Protein AF-A0A4W5JQX5-F1 (afdb_monomer_lite)

Foldseek 3Di:
DDDDDDDDDDDDPDDPPPPDPPDPDDDDDDDDDDDDDDDDDDDDDDDDDPPDDDDDPPDDPVNVVVVVVVVVVVVVVVVVVVVVVVVVVVVVQVVCVVVLVHPVSVVVVVVVVVVVCCCPPPVNVVVVVVVVVVVVVVD

Organism: NCBI:txid62062

InterPro domains:
  IPR007327 Tumour protein D52 [PF04201] (59-133)
  IPR007327 Tumour protein D52 [PTHR19307] (18-132)

Radius of gyration: 36.67 Å; chains: 1; bounding box: 83×52×98 Å

pLDDT: mean 76.79, std 20.55, range [36.47, 98.88]

Secondary structure (DSSP, 8-state):
-----PPPPP-----------------------------------------SS-PPTT--HHHHHHHHHHHHHHHHHHHHHHHHHHHHHHHHHHHHHHTT--HHHHHHHHHHHHHHHHHHSHHHHHHHHHHHHHHHHT-

Structure (mmCIF, N/CA/C/O backbone):
data_AF-A0A4W5JQX5-F1
#
_entry.id   AF-A0A4W5JQX5-F1
#
loop_
_atom_site.group_PDB
_atom_site.id
_atom_site.type_symbol
_atom_site.label_atom_id
_atom_site.label_alt_id
_atom_site.label_comp_id
_atom_site.label_asym_id
_atom_site.label_entity_id
_atom_site.label_seq_id
_atom_site.pdbx_PDB_ins_code
_atom_site.Cartn_x
_atom_site.Cartn_y
_atom_site.Cartn_z
_atom_site.occupancy
_atom_site.B_iso_or_equiv
_atom_site.auth_seq_id
_atom_site.auth_comp_id
_atom_site.auth_asym_id
_atom_site.auth_atom_id
_atom_site.pdbx_PDB_model_num
ATOM 1 N N . MET A 1 1 ? 53.395 9.095 -1.188 1.00 54.06 1 MET A N 1
ATOM 2 C CA . MET A 1 1 ? 52.915 8.364 -0.000 1.00 54.06 1 MET A CA 1
ATOM 3 C C . MET A 1 1 ? 51.616 9.034 0.375 1.00 54.06 1 MET A C 1
ATOM 5 O O . MET A 1 1 ? 51.667 10.135 0.898 1.00 54.06 1 MET A O 1
ATOM 9 N N . ASP A 1 2 ? 50.492 8.457 -0.035 1.00 52.00 2 ASP A N 1
ATOM 10 C CA . ASP A 1 2 ? 49.165 8.970 0.299 1.00 52.00 2 ASP A CA 1
ATOM 11 C C . ASP A 1 2 ? 48.175 7.800 0.382 1.00 52.00 2 ASP A C 1
ATOM 13 O O . ASP A 1 2 ? 48.414 6.730 -0.179 1.00 52.00 2 ASP A O 1
ATOM 17 N N . VAL A 1 3 ? 47.169 7.998 1.219 1.00 54.94 3 VAL A N 1
ATOM 18 C CA . VAL A 1 3 ? 46.623 7.060 2.202 1.00 54.94 3 VAL A CA 1
ATOM 19 C C . VAL A 1 3 ? 45.631 6.059 1.595 1.00 54.94 3 VAL A C 1
ATOM 21 O O . VAL A 1 3 ? 44.787 6.407 0.777 1.00 54.94 3 VAL A O 1
ATOM 24 N N . GLY A 1 4 ? 45.712 4.794 2.025 1.00 57.06 4 GLY A N 1
ATOM 25 C CA . GLY A 1 4 ? 44.760 3.746 1.656 1.00 57.06 4 GLY A CA 1
ATOM 26 C C . GLY A 1 4 ? 43.334 4.086 2.094 1.00 57.06 4 GLY A C 1
ATOM 27 O O . GLY A 1 4 ? 43.045 4.178 3.286 1.00 57.06 4 GLY A O 1
ATOM 28 N N . GLN A 1 5 ? 42.439 4.240 1.120 1.00 55.97 5 GLN A N 1
ATOM 29 C CA . GLN A 1 5 ? 41.012 4.446 1.339 1.00 55.97 5 GLN A CA 1
ATOM 30 C C . GLN A 1 5 ? 40.360 3.110 1.738 1.00 55.97 5 GLN A C 1
ATOM 32 O O . GLN A 1 5 ? 40.082 2.259 0.894 1.00 55.97 5 GLN A O 1
ATOM 37 N N . ALA A 1 6 ? 40.142 2.906 3.036 1.00 56.97 6 ALA A N 1
ATOM 38 C CA . ALA A 1 6 ? 39.361 1.784 3.548 1.00 56.97 6 ALA A CA 1
ATOM 39 C C . ALA A 1 6 ? 37.859 2.002 3.278 1.00 56.97 6 ALA A C 1
ATOM 41 O O . ALA A 1 6 ? 37.340 3.105 3.463 1.00 56.97 6 ALA A O 1
ATOM 42 N N . CYS A 1 7 ? 37.152 0.948 2.856 1.00 64.00 7 CYS A N 1
ATOM 43 C CA . CYS A 1 7 ? 35.689 0.943 2.788 1.00 64.00 7 CYS A CA 1
ATOM 44 C C . CYS A 1 7 ? 35.076 1.184 4.182 1.00 64.00 7 CYS A C 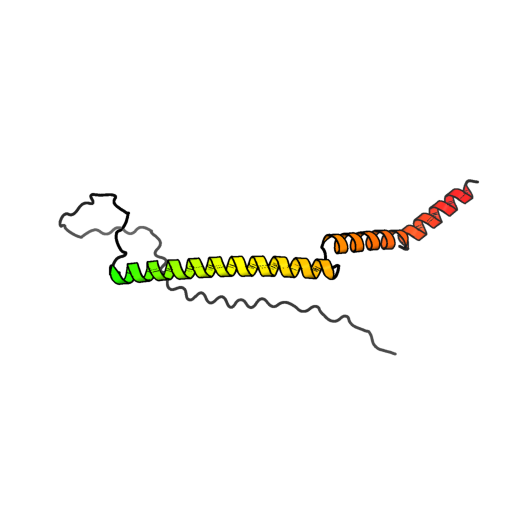1
ATOM 46 O O . CYS A 1 7 ? 35.553 0.590 5.153 1.00 64.00 7 CYS A O 1
ATOM 48 N N . PRO A 1 8 ? 34.000 1.983 4.307 1.00 68.12 8 PRO A N 1
ATOM 49 C CA . PRO A 1 8 ? 33.255 2.067 5.557 1.00 68.12 8 PRO A CA 1
ATOM 50 C C . PRO A 1 8 ? 32.471 0.761 5.805 1.00 68.12 8 PRO A C 1
ATOM 52 O O . PRO A 1 8 ? 31.916 0.199 4.855 1.00 68.12 8 PRO A O 1
ATOM 55 N N . PRO A 1 9 ? 32.400 0.263 7.054 1.00 66.31 9 PRO A N 1
ATOM 56 C CA . PRO A 1 9 ? 31.590 -0.905 7.382 1.00 66.31 9 PRO A CA 1
ATOM 57 C C . PRO A 1 9 ? 30.092 -0.575 7.300 1.00 66.31 9 PRO A C 1
ATOM 59 O O . PRO A 1 9 ? 29.663 0.533 7.627 1.00 66.31 9 PRO A O 1
ATOM 62 N N . ALA A 1 10 ? 29.296 -1.552 6.860 1.00 65.94 10 ALA A N 1
ATOM 63 C CA . ALA A 1 10 ? 27.841 -1.447 6.798 1.00 65.94 10 ALA A CA 1
ATOM 64 C C . ALA A 1 10 ? 27.229 -1.275 8.206 1.00 65.94 10 ALA A C 1
ATOM 66 O O . ALA A 1 10 ? 27.753 -1.845 9.166 1.00 65.94 10 ALA A O 1
ATOM 67 N N . PRO A 1 11 ? 26.117 -0.532 8.353 1.00 58.12 11 PRO A N 1
ATOM 68 C CA . PRO A 1 11 ? 25.432 -0.419 9.632 1.00 58.12 11 PRO A CA 1
ATOM 69 C C . PRO A 1 11 ? 24.790 -1.762 10.002 1.00 58.12 11 PRO A C 1
ATOM 71 O O . PRO A 1 11 ? 23.877 -2.242 9.331 1.00 58.12 11 PRO A O 1
ATOM 74 N N . THR A 1 12 ? 25.268 -2.365 11.088 1.00 62.03 12 THR A N 1
ATOM 75 C CA . THR A 1 12 ? 24.609 -3.499 11.739 1.00 62.03 12 THR A CA 1
ATOM 76 C C . THR A 1 12 ? 23.298 -3.007 12.349 1.00 62.03 12 THR A C 1
ATOM 78 O O . THR A 1 12 ? 23.314 -2.222 13.296 1.00 62.03 12 THR A O 1
ATOM 81 N N . LEU A 1 13 ? 22.159 -3.458 11.820 1.00 50.75 13 LEU A N 1
ATOM 82 C CA . LEU A 1 13 ? 20.869 -3.311 12.493 1.00 50.75 13 LEU A CA 1
ATOM 83 C C . LEU A 1 13 ? 20.865 -4.249 13.704 1.00 50.75 13 LEU A C 1
ATOM 85 O O . LEU A 1 13 ? 20.580 -5.439 13.581 1.00 50.75 13 LEU A O 1
ATOM 89 N N . SER A 1 14 ? 21.254 -3.715 14.860 1.00 53.78 14 SER A N 1
ATOM 90 C CA . SER A 1 14 ? 21.086 -4.386 16.146 1.00 53.78 14 SER A CA 1
ATOM 91 C C . SER A 1 14 ? 19.588 -4.498 16.416 1.00 53.78 14 SER A C 1
ATOM 93 O O . SER A 1 14 ? 18.916 -3.491 16.612 1.00 53.78 14 SER A O 1
ATOM 95 N N . LEU A 1 15 ? 19.046 -5.712 16.347 1.00 57.88 15 LEU A N 1
ATOM 96 C CA . LEU A 1 15 ? 17.709 -5.999 16.853 1.00 57.88 15 LEU A CA 1
ATOM 97 C C . LEU A 1 15 ? 17.827 -6.087 18.375 1.00 57.88 15 LEU A C 1
ATOM 99 O O . LEU A 1 15 ? 18.372 -7.066 18.882 1.00 57.88 15 LEU A O 1
ATOM 103 N N . ASP A 1 16 ? 17.361 -5.066 19.090 1.00 60.19 16 ASP A N 1
ATOM 104 C CA . ASP A 1 16 ? 17.246 -5.106 20.549 1.00 60.19 16 ASP A CA 1
ATOM 105 C C . ASP A 1 16 ? 16.245 -6.206 20.955 1.00 60.19 16 ASP A C 1
ATOM 107 O O . ASP A 1 16 ? 15.078 -6.149 20.552 1.00 60.19 16 ASP A O 1
ATOM 111 N N . PRO A 1 17 ? 16.644 -7.228 21.737 1.00 64.50 17 PRO A N 1
ATOM 112 C CA . PRO A 1 17 ? 15.741 -8.274 22.186 1.00 64.50 17 PRO A CA 1
ATOM 113 C C . PRO A 1 17 ? 15.143 -7.907 23.551 1.00 64.50 17 PRO A C 1
ATOM 115 O O . PRO A 1 17 ? 15.302 -8.649 24.512 1.00 64.50 17 PRO A O 1
ATOM 118 N N . ASP A 1 18 ? 14.431 -6.783 23.642 1.00 51.62 18 ASP A N 1
ATOM 119 C CA . ASP A 1 18 ? 13.705 -6.388 24.861 1.00 51.62 18 ASP A CA 1
ATOM 120 C C . ASP A 1 18 ? 12.193 -6.645 24.737 1.00 51.62 18 ASP A C 1
ATOM 122 O O . ASP A 1 18 ? 11.343 -5.792 24.991 1.00 51.62 18 ASP A O 1
ATOM 126 N N . ILE A 1 19 ? 11.834 -7.879 24.372 1.00 62.03 19 ILE A N 1
ATOM 127 C CA . ILE A 1 19 ? 10.489 -8.417 24.619 1.00 62.03 19 ILE A CA 1
ATOM 128 C C . ILE A 1 19 ? 10.412 -8.905 26.069 1.00 62.03 19 ILE A C 1
ATOM 130 O O . ILE A 1 19 ? 10.765 -10.034 26.402 1.00 62.03 19 ILE A O 1
ATOM 134 N N . ASN A 1 20 ? 9.953 -8.020 26.950 1.00 55.88 20 ASN A N 1
ATOM 135 C CA . ASN A 1 20 ? 9.693 -8.325 28.351 1.00 55.88 20 ASN A CA 1
ATOM 136 C C . ASN A 1 20 ? 8.474 -9.262 28.484 1.00 55.88 20 ASN A C 1
ATOM 138 O O . ASN A 1 20 ? 7.341 -8.880 28.195 1.00 55.88 20 ASN A O 1
ATOM 142 N N . LEU A 1 21 ? 8.714 -10.493 28.942 1.00 60.88 21 LEU A N 1
ATOM 143 C CA . LEU A 1 21 ? 7.709 -11.537 29.170 1.00 60.88 21 LEU A CA 1
ATOM 144 C C . LEU A 1 21 ? 7.051 -11.446 30.556 1.00 60.88 21 LEU A C 1
ATOM 146 O O . LEU A 1 21 ? 6.805 -12.478 31.184 1.00 60.88 21 LEU A O 1
ATOM 150 N N . ASN A 1 22 ? 6.744 -10.252 31.067 1.00 56.28 22 ASN A N 1
ATOM 151 C CA . ASN A 1 22 ? 5.888 -10.150 32.249 1.00 56.28 22 ASN A CA 1
ATOM 152 C C . ASN A 1 22 ? 4.433 -10.490 31.876 1.00 56.28 22 ASN A C 1
ATOM 154 O O . ASN A 1 22 ? 3.569 -9.626 31.751 1.00 56.28 22 ASN A O 1
ATOM 158 N N . SER A 1 23 ? 4.192 -11.781 31.660 1.00 53.22 23 SER A N 1
ATOM 159 C CA . SER A 1 23 ? 2.892 -12.395 31.439 1.00 53.22 23 SER A CA 1
ATOM 160 C C . SER A 1 23 ? 2.534 -13.182 32.703 1.00 53.22 23 SER A C 1
ATOM 162 O O . SER A 1 23 ? 3.153 -14.215 32.968 1.00 53.22 23 SER A O 1
ATOM 164 N N . PRO A 1 24 ? 1.568 -12.738 33.526 1.00 56.22 24 PRO A N 1
ATOM 165 C CA . PRO A 1 24 ? 1.130 -13.512 34.672 1.00 56.22 24 PRO A CA 1
ATOM 166 C C . PRO A 1 24 ? 0.025 -14.462 34.215 1.00 56.22 24 PRO A C 1
ATOM 168 O O . PRO A 1 24 ? -1.151 -14.191 34.428 1.00 56.22 24 PRO A O 1
ATOM 171 N N . ASN A 1 25 ? 0.380 -15.581 33.579 1.00 44.34 25 ASN A N 1
ATOM 172 C CA . ASN A 1 25 ? -0.572 -16.678 33.418 1.00 44.34 25 ASN A CA 1
ATOM 173 C C . ASN A 1 25 ? 0.061 -18.045 33.703 1.00 44.34 25 ASN A C 1
ATOM 175 O O . ASN A 1 25 ? 0.996 -18.498 33.047 1.00 44.34 25 ASN A O 1
ATOM 179 N N . LYS A 1 26 ? -0.489 -18.661 34.757 1.00 55.75 26 LYS A N 1
ATOM 180 C CA . LYS A 1 26 ? -0.172 -19.957 35.362 1.00 55.75 26 LYS A CA 1
ATOM 181 C C . LYS A 1 26 ? -0.099 -21.091 34.335 1.00 55.75 26 LYS A C 1
ATOM 183 O O . LYS A 1 26 ? -1.112 -21.454 33.746 1.00 55.75 26 LYS A O 1
ATOM 188 N N . GLY A 1 27 ? 1.048 -21.759 34.260 1.00 41.56 27 GLY A N 1
ATOM 189 C CA . GLY A 1 27 ? 1.138 -23.121 33.739 1.00 41.56 27 GLY A CA 1
ATOM 190 C C . GLY A 1 27 ? 0.958 -24.138 34.868 1.00 41.56 27 GLY A C 1
ATOM 191 O O . GLY A 1 27 ? 1.914 -24.427 35.581 1.00 41.56 27 GLY A O 1
ATOM 192 N N . LEU A 1 28 ? -0.249 -24.687 35.040 1.00 46.22 28 LEU A N 1
ATOM 193 C CA . LEU A 1 28 ? -0.439 -25.964 35.739 1.00 46.22 28 LEU A CA 1
ATOM 194 C C . LEU A 1 28 ? -0.597 -27.056 34.676 1.00 46.22 28 LEU A C 1
ATOM 196 O O . LEU A 1 28 ? -1.626 -27.137 34.011 1.00 46.22 28 LEU A O 1
ATOM 200 N N . GLY A 1 29 ? 0.442 -27.871 34.501 1.00 40.09 29 GLY A N 1
ATOM 201 C CA . GLY A 1 29 ? 0.365 -29.101 33.713 1.00 40.09 29 GLY A CA 1
ATOM 202 C C . GLY A 1 29 ? -0.364 -30.216 34.482 1.00 40.09 29 GLY A C 1
ATOM 203 O O . GLY A 1 29 ? -0.294 -30.243 35.714 1.00 40.09 29 GLY A O 1
ATOM 204 N N . PRO A 1 30 ? -1.047 -31.151 33.795 1.00 51.91 30 PRO A N 1
ATOM 205 C CA . PRO A 1 30 ? -1.741 -32.261 34.429 1.00 51.91 30 PRO A CA 1
ATOM 206 C C . PRO A 1 30 ? -0.822 -33.488 34.500 1.00 51.91 30 PRO A C 1
ATOM 208 O O . PRO A 1 30 ? -0.527 -34.105 33.479 1.00 51.91 30 PRO A O 1
ATOM 211 N N . ALA A 1 31 ? -0.385 -33.878 35.697 1.00 41.38 31 ALA A N 1
ATOM 212 C CA . ALA A 1 31 ? 0.188 -35.206 35.915 1.00 41.38 31 ALA A CA 1
ATOM 213 C C . ALA A 1 31 ? 0.039 -35.659 37.376 1.00 41.38 31 ALA A C 1
ATOM 215 O O . ALA A 1 31 ? 0.764 -35.215 38.256 1.00 41.38 31 ALA A O 1
ATOM 216 N N . GLY A 1 32 ? -0.924 -36.562 37.583 1.00 38.25 32 GLY A N 1
ATOM 217 C CA . GLY A 1 32 ? -0.825 -37.748 38.439 1.00 38.25 32 GLY A CA 1
ATOM 218 C C . GLY A 1 32 ? -0.315 -37.603 39.874 1.00 38.25 32 GLY A C 1
ATOM 219 O O . GLY A 1 32 ? 0.884 -37.619 40.123 1.00 38.25 32 GLY A O 1
ATOM 220 N N . GLY A 1 33 ? -1.238 -37.673 40.831 1.00 36.47 33 GLY A N 1
ATOM 221 C CA . GLY A 1 33 ? -0.929 -37.981 42.226 1.00 36.47 33 GLY A CA 1
ATOM 222 C C . GLY A 1 33 ? -2.204 -38.281 43.003 1.00 36.47 33 GLY A C 1
ATOM 223 O O . GLY A 1 33 ? -2.931 -37.368 43.372 1.00 36.47 33 GLY A O 1
ATOM 224 N N . ALA A 1 34 ? -2.503 -39.564 43.187 1.00 45.75 34 ALA A N 1
ATOM 225 C CA . ALA A 1 34 ? -3.669 -40.050 43.913 1.00 45.75 34 ALA A CA 1
ATOM 226 C C . ALA A 1 34 ? -3.595 -39.739 45.420 1.00 45.75 34 ALA A C 1
ATOM 228 O O . ALA A 1 34 ? -2.551 -39.908 46.047 1.00 45.75 34 ALA A O 1
ATOM 229 N N . GLY A 1 35 ? -4.741 -39.385 45.997 1.00 37.88 35 GLY A N 1
ATOM 230 C CA . GLY A 1 35 ? -5.000 -39.331 47.435 1.00 37.88 35 GLY A CA 1
ATOM 231 C C . GLY A 1 35 ? -6.481 -39.001 47.666 1.00 37.88 35 GLY A C 1
ATOM 232 O O . GLY A 1 35 ? -6.923 -37.969 47.168 1.00 37.88 35 GLY A O 1
ATOM 233 N N . PRO A 1 36 ? -7.273 -39.878 48.313 1.00 55.19 36 PRO A N 1
ATOM 234 C CA . PRO A 1 36 ? -8.721 -39.726 48.434 1.00 55.19 36 PRO A CA 1
ATOM 235 C C . PRO A 1 36 ? -9.090 -38.818 49.616 1.00 55.19 36 PRO A C 1
ATOM 237 O O . PRO A 1 36 ? -8.222 -38.457 50.406 1.00 55.19 36 PRO A O 1
ATOM 240 N N . LEU A 1 37 ? -10.399 -38.571 49.754 1.00 50.59 37 LEU A N 1
ATOM 241 C CA . LEU A 1 37 ? -11.142 -37.991 50.886 1.00 50.59 37 LEU A CA 1
ATOM 242 C C . LEU A 1 37 ? -11.705 -36.588 50.623 1.00 50.59 37 LEU A C 1
ATOM 244 O O . LEU A 1 37 ? -11.197 -35.607 51.150 1.00 50.59 37 LEU A O 1
ATOM 248 N N . THR A 1 38 ? -12.845 -36.522 49.933 1.00 44.59 38 THR A N 1
ATOM 249 C CA . THR A 1 38 ? -13.920 -35.608 50.349 1.00 44.59 38 THR A CA 1
ATOM 250 C C . THR A 1 38 ? -15.269 -36.274 50.118 1.00 44.59 38 THR A C 1
ATOM 252 O O . THR A 1 38 ? -15.628 -36.621 48.994 1.00 44.59 38 THR A O 1
ATOM 255 N N . ASP A 1 39 ? -15.952 -36.480 51.234 1.00 40.16 39 ASP A N 1
ATOM 256 C CA . ASP A 1 39 ? -17.332 -36.913 51.379 1.00 40.16 39 ASP A CA 1
ATOM 257 C C . ASP A 1 39 ? -18.314 -35.861 50.807 1.00 40.16 39 ASP A C 1
ATOM 259 O O . ASP A 1 39 ? -17.987 -34.680 50.689 1.00 40.16 39 ASP A O 1
ATOM 263 N N . VAL A 1 40 ? -19.490 -36.347 50.415 1.00 50.88 40 VAL A N 1
ATOM 264 C CA . VAL A 1 40 ? -20.632 -35.765 49.656 1.00 50.88 40 V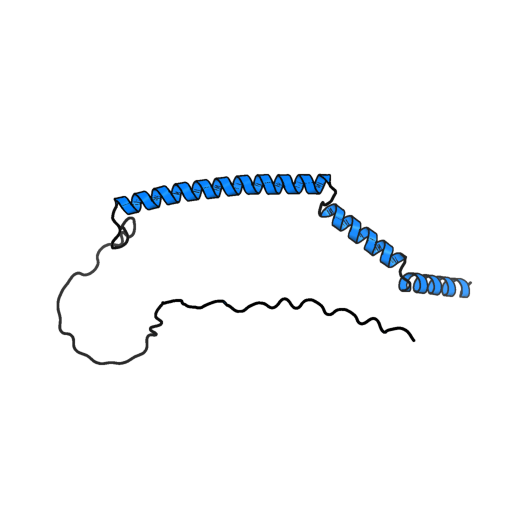AL A CA 1
ATOM 265 C C . VAL A 1 40 ? -21.235 -34.558 50.449 1.00 50.88 40 VAL A C 1
ATOM 267 O O . VAL A 1 40 ? -21.102 -34.600 51.674 1.00 50.88 40 VAL A O 1
ATOM 270 N N . PRO A 1 41 ? -21.933 -33.516 49.886 1.00 57.94 41 PRO A N 1
ATOM 271 C CA . PRO A 1 41 ? -23.083 -33.749 49.004 1.00 57.94 41 PRO A CA 1
ATOM 272 C C . PRO A 1 41 ? -23.621 -32.695 47.990 1.00 57.94 41 PRO A C 1
ATOM 274 O O . PRO A 1 41 ? -23.531 -31.489 48.173 1.00 57.94 41 PRO A O 1
ATOM 277 N N . VAL A 1 42 ? -24.345 -33.268 47.008 1.00 47.41 42 VAL A N 1
ATOM 278 C CA . VAL A 1 42 ? -25.669 -32.871 46.457 1.00 47.41 42 VAL A CA 1
ATOM 279 C C . VAL A 1 42 ? -25.754 -31.801 45.351 1.00 47.41 42 VAL A C 1
ATOM 281 O O . VAL A 1 42 ? -25.525 -30.620 45.564 1.00 47.41 42 VAL A O 1
ATOM 284 N N . GLU A 1 43 ? -26.173 -32.309 44.181 1.00 51.41 43 GLU A N 1
ATOM 285 C CA . GLU A 1 43 ? -27.184 -31.776 43.249 1.00 51.41 43 GLU A CA 1
ATOM 286 C C . GLU A 1 43 ? -27.095 -30.287 42.865 1.00 51.41 43 GLU A C 1
ATOM 288 O O . GLU A 1 43 ? -27.604 -29.420 43.563 1.00 51.41 43 GLU A O 1
ATOM 293 N N . ASP A 1 44 ? -26.584 -30.014 41.663 1.00 45.03 44 ASP A N 1
ATOM 294 C CA . ASP A 1 44 ? -27.485 -29.558 40.594 1.00 45.03 44 ASP A CA 1
ATOM 295 C C . ASP A 1 44 ? -26.823 -29.789 39.227 1.00 45.03 44 ASP A C 1
ATOM 297 O O . ASP A 1 44 ? -25.900 -29.094 38.794 1.00 45.03 44 ASP A O 1
ATOM 301 N N . GLY A 1 45 ? -27.241 -30.880 38.586 1.00 43.47 45 GLY A N 1
ATOM 302 C CA . GLY A 1 45 ? -26.758 -31.316 37.285 1.00 43.47 45 GLY A CA 1
ATOM 303 C C . GLY A 1 45 ? -27.348 -30.473 36.157 1.00 43.47 45 GLY A C 1
ATOM 304 O O . GLY A 1 45 ? -28.556 -30.285 36.060 1.00 43.47 45 GLY A O 1
ATOM 305 N N . ALA A 1 46 ? -26.461 -30.007 35.282 1.00 52.75 46 ALA A N 1
ATOM 306 C CA . ALA A 1 46 ? -26.726 -29.220 34.087 1.00 52.75 46 ALA A CA 1
ATOM 307 C C . ALA A 1 46 ? -27.950 -29.670 33.261 1.00 52.75 46 ALA A C 1
ATOM 309 O O . ALA A 1 46 ? -27.989 -30.779 32.726 1.00 52.75 46 ALA A O 1
ATOM 310 N N . MET A 1 47 ? -28.870 -28.733 33.018 1.00 51.56 47 MET A N 1
ATOM 311 C CA . MET A 1 47 ? -29.752 -28.748 31.853 1.00 51.56 47 MET A CA 1
ATOM 312 C C . MET A 1 47 ? -29.637 -27.428 31.094 1.00 51.56 47 MET A C 1
ATOM 314 O O . MET A 1 47 ? -29.813 -26.356 31.660 1.00 51.56 47 MET A O 1
ATOM 318 N N . GLY A 1 48 ? -29.417 -27.536 29.783 1.00 43.88 48 GLY A N 1
ATOM 319 C CA . GLY A 1 48 ? -29.750 -26.479 28.834 1.00 43.88 48 GLY A CA 1
ATOM 320 C C . GLY A 1 48 ? -28.549 -25.803 28.192 1.00 43.88 48 GLY A C 1
ATOM 321 O O . GLY A 1 48 ? -28.068 -24.773 28.650 1.00 43.88 48 GLY A O 1
ATOM 322 N N . VAL A 1 49 ? -28.138 -26.330 27.040 1.00 53.09 49 VAL A N 1
ATOM 323 C CA . VAL A 1 49 ? -27.517 -25.527 25.984 1.00 53.09 49 VAL A CA 1
ATOM 324 C C . VAL A 1 49 ? -28.470 -24.372 25.654 1.00 53.09 49 VAL A C 1
ATOM 326 O O . VAL A 1 49 ? -29.426 -24.531 24.905 1.00 53.09 49 VAL A O 1
ATOM 329 N N . SER A 1 50 ? -28.213 -23.211 26.244 1.00 48.47 50 SER A N 1
ATOM 330 C CA . SER A 1 50 ? -28.692 -21.917 25.766 1.00 48.47 50 SER A CA 1
ATOM 331 C C . SER A 1 50 ? -27.573 -20.901 25.954 1.00 48.47 50 SER A C 1
ATOM 333 O O . SER A 1 50 ? -27.691 -19.925 26.687 1.00 48.47 50 SER A O 1
ATOM 335 N N . SER A 1 51 ? -26.436 -21.156 25.304 1.00 59.09 51 SER A N 1
ATOM 336 C CA . SER A 1 51 ? -25.378 -20.154 25.177 1.00 59.09 51 SER A CA 1
ATOM 337 C C . SER A 1 51 ? -25.730 -19.207 24.034 1.00 59.09 51 SER A C 1
ATOM 339 O O . SER A 1 51 ? -25.117 -19.232 22.976 1.00 59.09 51 SER A O 1
ATOM 341 N N . ILE A 1 52 ? -26.785 -18.420 24.224 1.00 58.28 52 ILE A N 1
ATOM 342 C CA . ILE A 1 52 ? -27.054 -17.214 23.445 1.00 58.28 52 ILE A CA 1
ATOM 343 C C . ILE A 1 52 ? -27.638 -16.228 24.462 1.00 58.28 52 ILE A C 1
ATOM 345 O O . ILE A 1 52 ? -28.777 -16.389 24.884 1.00 58.28 52 ILE A O 1
ATOM 349 N N . ASN A 1 53 ? -26.831 -15.251 24.885 1.00 59.50 53 ASN A N 1
ATOM 350 C CA . ASN A 1 53 ? -27.193 -14.101 25.737 1.00 59.50 53 ASN A CA 1
ATOM 351 C C . ASN A 1 53 ? -27.044 -14.240 27.262 1.00 59.50 53 ASN A C 1
ATOM 353 O O . ASN A 1 53 ? -27.654 -13.471 27.998 1.00 59.50 53 ASN A O 1
ATOM 357 N N . THR A 1 54 ? -26.201 -15.134 27.778 1.00 64.50 54 THR A N 1
ATOM 358 C CA . THR A 1 54 ? -25.797 -15.026 29.191 1.00 64.50 54 THR A CA 1
ATOM 359 C C . THR A 1 54 ? -24.645 -14.028 29.308 1.00 64.50 54 THR A C 1
ATOM 361 O O . THR A 1 54 ? -23.561 -14.288 28.779 1.00 64.50 54 THR A O 1
ATOM 364 N N . LEU A 1 55 ? -24.884 -12.892 29.970 1.00 70.19 55 LEU A N 1
ATOM 365 C CA . LEU A 1 55 ? -23.847 -11.921 30.333 1.00 70.19 55 LEU A CA 1
ATOM 366 C C . LEU A 1 55 ? -22.663 -12.621 31.024 1.00 70.19 55 LEU A C 1
ATOM 368 O O . LEU A 1 55 ? -22.880 -13.557 31.802 1.00 70.19 55 LEU A O 1
ATOM 372 N N . PRO A 1 56 ? -21.414 -12.198 30.763 1.00 77.25 56 PRO A N 1
ATOM 373 C CA . PRO A 1 56 ? -20.263 -12.733 31.475 1.00 77.25 56 PRO A CA 1
ATOM 374 C C . PRO A 1 56 ? -20.396 -12.490 32.994 1.00 77.25 56 PRO A C 1
ATOM 376 O O . PRO A 1 56 ? -20.953 -11.467 33.404 1.00 77.25 56 PRO A O 1
ATOM 379 N N . PRO A 1 57 ? -19.897 -13.407 33.848 1.00 73.19 57 PRO A N 1
ATOM 380 C CA . PRO A 1 57 ? -20.046 -13.287 35.296 1.00 73.19 57 PRO A CA 1
ATOM 381 C C . PRO A 1 57 ? -19.447 -11.973 35.812 1.00 73.19 57 PRO A C 1
ATOM 383 O O . PRO A 1 57 ? -18.269 -11.704 35.587 1.00 73.19 57 PRO A O 1
ATOM 386 N N . GLY A 1 58 ? -20.251 -11.180 36.523 1.00 74.69 58 GLY A N 1
ATOM 387 C CA . GLY A 1 58 ? -19.830 -9.900 37.103 1.00 74.69 58 GLY A CA 1
ATOM 388 C C . GLY A 1 58 ? -20.073 -8.666 36.229 1.00 74.69 58 GLY A C 1
ATOM 389 O O . GLY A 1 58 ? -19.755 -7.575 36.687 1.00 74.69 58 GLY A O 1
ATOM 390 N N . LEU A 1 59 ? -20.645 -8.818 35.029 1.00 79.56 59 LEU A N 1
ATOM 391 C CA . LEU A 1 59 ? -21.051 -7.702 34.172 1.00 79.56 59 LEU A CA 1
ATOM 392 C C . LEU A 1 59 ? -22.558 -7.459 34.291 1.00 79.56 59 LEU A C 1
ATOM 394 O O . LEU A 1 59 ? -23.355 -8.390 34.135 1.00 79.56 59 LEU A O 1
ATOM 398 N N . THR A 1 60 ? -22.951 -6.220 34.568 1.00 88.06 60 THR A N 1
ATOM 399 C CA . THR A 1 60 ? -24.364 -5.826 34.569 1.00 88.06 60 THR A CA 1
ATOM 400 C C . THR A 1 60 ? -24.887 -5.644 33.140 1.00 88.06 60 THR A C 1
ATOM 402 O O . THR A 1 60 ? -24.121 -5.463 32.194 1.00 88.06 60 THR A O 1
ATOM 405 N N . GLU A 1 61 ? -26.209 -5.699 32.964 1.00 85.94 61 GLU A N 1
ATOM 406 C CA . GLU A 1 61 ? -26.838 -5.497 31.648 1.00 85.94 61 GLU A CA 1
ATOM 407 C C . GLU A 1 61 ? -26.558 -4.095 31.082 1.00 85.94 61 GLU A C 1
ATOM 409 O O . GLU A 1 61 ? -26.311 -3.949 29.890 1.00 85.94 61 GLU A O 1
ATOM 414 N N . GLU A 1 62 ? -26.532 -3.074 31.942 1.00 87.25 62 GLU A N 1
ATOM 415 C CA . GLU A 1 62 ? -26.237 -1.691 31.552 1.00 87.25 62 GLU A CA 1
ATOM 416 C C . GLU A 1 62 ? -24.816 -1.550 30.991 1.00 87.25 62 GLU A C 1
ATOM 418 O O . GLU A 1 62 ? -24.632 -1.023 29.895 1.00 87.25 62 GLU A O 1
ATOM 423 N N . GLU A 1 63 ? -23.818 -2.087 31.697 1.00 90.38 63 GLU A N 1
ATOM 424 C CA . GLU A 1 63 ? -22.420 -2.056 31.251 1.00 90.38 63 GLU A CA 1
ATOM 425 C C . GLU A 1 63 ? -22.229 -2.822 29.935 1.00 90.38 63 GLU A C 1
ATOM 427 O O . GLU A 1 63 ? -21.452 -2.417 29.070 1.00 90.38 63 GLU A O 1
ATOM 432 N N . ALA A 1 64 ? -22.946 -3.932 29.747 1.00 89.44 64 ALA A N 1
ATOM 433 C CA . ALA A 1 64 ? -22.871 -4.696 28.510 1.00 89.44 64 ALA A CA 1
ATOM 434 C C . ALA A 1 64 ? -23.467 -3.951 27.313 1.00 89.44 64 ALA A C 1
ATOM 436 O O . ALA A 1 64 ? -22.913 -4.039 26.214 1.00 89.44 64 ALA A O 1
ATOM 437 N N . GLU A 1 65 ? -24.567 -3.224 27.506 1.00 91.12 65 GLU A N 1
ATOM 438 C CA . GLU A 1 65 ? -25.156 -2.390 26.457 1.00 91.12 65 GLU A CA 1
ATOM 439 C C . GLU A 1 65 ? -24.249 -1.198 26.116 1.00 91.12 65 GLU A C 1
ATOM 441 O O . GLU A 1 65 ? -24.056 -0.888 24.939 1.00 91.12 65 GLU A O 1
ATOM 446 N N . GLU A 1 66 ? -23.603 -0.583 27.113 1.00 93.75 66 GLU A N 1
ATOM 447 C CA . GLU A 1 66 ? -22.601 0.463 26.880 1.00 93.75 66 GLU A CA 1
ATOM 448 C C . GLU A 1 66 ? -21.420 -0.063 26.052 1.00 93.75 66 GLU A C 1
ATOM 450 O O . GLU A 1 66 ? -21.051 0.547 25.046 1.00 93.75 66 GLU A O 1
ATOM 455 N N . ILE A 1 67 ? -20.878 -1.236 26.403 1.00 95.62 67 ILE A N 1
ATOM 456 C CA . ILE A 1 67 ? -19.791 -1.873 25.646 1.00 95.62 67 ILE A CA 1
ATOM 457 C C . ILE A 1 67 ? -20.221 -2.184 24.207 1.00 95.62 67 ILE A C 1
ATOM 459 O O . ILE A 1 67 ? -19.438 -1.977 23.280 1.00 95.62 67 ILE A O 1
ATOM 463 N N . ARG A 1 68 ? -21.454 -2.663 23.987 1.00 95.44 68 ARG A N 1
ATOM 464 C CA . ARG A 1 68 ? -21.986 -2.907 22.633 1.00 95.44 68 ARG A CA 1
ATOM 465 C C . ARG A 1 68 ? -22.104 -1.611 21.836 1.00 95.44 68 ARG A C 1
ATOM 467 O O . ARG A 1 68 ? -21.713 -1.584 20.672 1.00 95.44 68 ARG A O 1
ATOM 474 N N . SER A 1 69 ? -22.607 -0.546 22.456 1.00 97.00 69 SER A N 1
ATOM 475 C CA . SER A 1 69 ? -22.719 0.776 21.835 1.00 97.00 69 SER A CA 1
ATOM 476 C C . SER A 1 69 ? -21.350 1.332 21.448 1.00 97.00 69 SER A C 1
ATOM 478 O O . SER A 1 69 ? -21.155 1.795 20.324 1.00 97.00 69 SER A O 1
ATOM 480 N N . GLU A 1 70 ? -20.370 1.237 22.345 1.00 98.06 70 GLU A N 1
ATOM 481 C CA . GLU A 1 70 ? -19.011 1.697 22.076 1.00 98.06 70 GLU A CA 1
ATOM 482 C C . GLU A 1 70 ? -18.330 0.859 20.992 1.00 98.06 70 GLU A C 1
ATOM 484 O O . GLU A 1 70 ? -17.686 1.411 20.101 1.00 98.06 70 GLU A O 1
ATOM 489 N N . LEU A 1 71 ? -18.542 -0.460 21.000 1.00 98.06 71 LEU A N 1
ATOM 490 C CA . LEU A 1 71 ? -18.063 -1.341 19.940 1.00 98.06 71 LEU A CA 1
ATOM 491 C C . LEU A 1 71 ? -18.599 -0.905 18.571 1.00 98.06 71 LEU A C 1
ATOM 493 O O . LEU A 1 71 ? -17.814 -0.780 17.635 1.00 98.06 71 LEU A O 1
ATOM 497 N N . VAL A 1 72 ? -19.900 -0.609 18.464 1.00 98.31 72 VAL A N 1
ATOM 498 C CA . VAL A 1 72 ? -20.508 -0.118 17.216 1.00 98.31 72 VAL A CA 1
ATOM 499 C C . VAL A 1 72 ? -19.851 1.186 16.758 1.00 98.31 72 VAL A C 1
ATOM 501 O O . VAL A 1 72 ? -19.457 1.293 15.597 1.00 98.31 72 VAL A O 1
ATOM 504 N N . LYS A 1 73 ? -19.655 2.159 17.657 1.00 98.56 73 LYS A N 1
ATOM 505 C CA . LYS A 1 73 ? -18.983 3.424 17.307 1.00 98.56 73 LYS A CA 1
ATOM 506 C C . LYS A 1 73 ? -17.553 3.199 16.812 1.00 98.56 73 LYS A C 1
ATOM 508 O O . LYS A 1 73 ? -17.144 3.791 15.814 1.00 98.56 73 LYS A O 1
ATOM 513 N N . VAL A 1 74 ? -16.795 2.329 17.481 1.00 98.75 74 VAL A N 1
ATOM 514 C CA . VAL A 1 74 ? -15.423 1.989 17.078 1.00 98.75 74 VAL A CA 1
ATOM 515 C C . VAL A 1 74 ? -15.415 1.296 15.712 1.00 98.75 74 VAL A C 1
ATOM 517 O O . VAL A 1 74 ? -14.569 1.600 14.872 1.00 98.75 74 VAL A O 1
ATOM 520 N N . GLU A 1 75 ? -16.365 0.401 15.437 1.00 98.69 75 GLU A N 1
ATOM 521 C CA . GLU A 1 75 ? -16.501 -0.248 14.128 1.00 98.69 75 GLU A CA 1
ATOM 522 C C . GLU A 1 75 ? -16.809 0.756 13.003 1.00 98.69 75 GLU A C 1
ATOM 524 O O . GLU A 1 75 ? -16.244 0.651 11.906 1.00 98.69 75 GLU A O 1
ATOM 529 N N . GLU A 1 76 ? -17.645 1.760 13.270 1.00 98.75 76 GLU A N 1
ATOM 530 C CA . GLU A 1 76 ? -17.941 2.855 12.340 1.00 98.75 76 GLU A CA 1
ATOM 531 C C . GLU A 1 76 ? -16.719 3.746 12.078 1.00 98.75 76 GLU A C 1
ATOM 533 O O . GLU A 1 76 ? -16.433 4.088 10.921 1.00 98.75 76 GLU A O 1
ATOM 538 N N . GLU A 1 77 ? -15.955 4.088 13.118 1.00 98.75 77 GLU A N 1
ATOM 539 C CA . GLU A 1 77 ? -14.704 4.835 12.974 1.00 98.75 77 GLU A CA 1
ATOM 540 C C . GLU A 1 77 ? -13.693 4.036 12.147 1.00 98.75 77 GLU A C 1
ATOM 542 O O . GLU A 1 77 ? -13.144 4.558 11.174 1.00 98.75 77 GLU A O 1
ATOM 547 N N . ILE A 1 78 ? -13.501 2.748 12.452 1.00 98.81 78 ILE A N 1
ATOM 548 C CA . ILE A 1 78 ? -12.629 1.854 11.681 1.00 98.81 78 ILE A CA 1
ATOM 549 C C . ILE A 1 78 ? -13.040 1.849 10.208 1.00 98.81 78 ILE A C 1
ATOM 551 O O . ILE A 1 78 ? -12.186 1.929 9.318 1.00 98.81 78 ILE A O 1
ATOM 555 N N . ASN A 1 79 ? -14.338 1.743 9.924 1.00 98.81 79 ASN A N 1
ATOM 556 C CA . ASN A 1 79 ? -14.836 1.747 8.555 1.00 98.81 79 ASN A CA 1
ATOM 557 C C . ASN A 1 79 ? -14.523 3.079 7.857 1.00 98.81 79 ASN A C 1
ATOM 559 O O . ASN A 1 79 ? -13.955 3.098 6.763 1.00 98.81 79 ASN A O 1
ATOM 563 N N . THR A 1 80 ? -14.795 4.192 8.530 1.00 98.75 80 THR A N 1
ATOM 564 C CA . THR A 1 80 ? -14.491 5.534 8.026 1.00 98.75 80 THR A CA 1
ATOM 565 C C . THR A 1 80 ? -12.996 5.702 7.750 1.00 98.75 80 THR A C 1
ATOM 567 O O . THR A 1 80 ? -12.606 6.150 6.669 1.00 98.75 80 THR A O 1
ATOM 570 N N . LEU A 1 81 ? -12.133 5.277 8.673 1.00 98.88 81 LEU A N 1
ATOM 571 C CA . LEU A 1 81 ? -10.682 5.339 8.518 1.00 98.88 81 LEU A CA 1
ATOM 572 C C . LEU A 1 81 ? -10.195 4.483 7.345 1.00 98.88 81 LEU A C 1
ATOM 574 O O . LEU A 1 81 ? -9.343 4.939 6.582 1.00 98.88 81 LEU A O 1
ATOM 578 N N . ARG A 1 82 ? -10.765 3.290 7.132 1.00 98.81 82 ARG A N 1
ATOM 579 C CA . ARG A 1 82 ? -10.469 2.463 5.948 1.00 98.81 82 ARG A CA 1
ATOM 580 C C . ARG A 1 82 ? -10.837 3.180 4.653 1.00 98.81 82 ARG A C 1
ATOM 582 O O . ARG A 1 82 ? -10.045 3.177 3.716 1.00 98.81 82 ARG A O 1
ATOM 589 N N . GLN A 1 83 ? -11.999 3.829 4.595 1.00 98.88 83 GLN A N 1
ATOM 590 C CA . GLN A 1 83 ? -12.414 4.590 3.412 1.00 98.88 83 GLN A CA 1
ATOM 591 C C . GLN A 1 83 ? -11.478 5.773 3.140 1.00 98.88 83 GLN A C 1
ATOM 593 O O . GLN A 1 83 ? -11.039 5.980 2.006 1.00 98.88 83 GLN A O 1
ATOM 598 N N . VAL A 1 84 ? -11.122 6.523 4.186 1.00 98.88 84 VAL A N 1
ATOM 599 C CA . VAL A 1 84 ? -10.161 7.629 4.095 1.00 98.88 84 VAL A CA 1
ATOM 600 C C . VAL A 1 84 ? -8.794 7.127 3.632 1.00 98.88 84 VAL A C 1
ATOM 602 O O . VAL A 1 84 ? -8.165 7.761 2.783 1.00 98.88 84 VAL A O 1
ATOM 605 N N . LEU A 1 85 ? -8.336 5.989 4.155 1.00 98.88 85 LEU A N 1
ATOM 606 C CA . LEU A 1 85 ? -7.076 5.373 3.760 1.00 98.88 85 LEU A CA 1
ATOM 607 C C . LEU A 1 85 ? -7.095 4.979 2.281 1.00 98.88 85 LEU A C 1
ATOM 609 O O . LEU A 1 85 ? -6.221 5.423 1.541 1.00 98.88 85 LEU A O 1
ATOM 613 N N . LEU A 1 86 ? -8.125 4.262 1.824 1.00 98.81 86 LEU A N 1
ATOM 614 C CA . LEU A 1 86 ? -8.292 3.891 0.413 1.00 98.81 86 LEU A CA 1
ATOM 615 C C . LEU A 1 86 ? -8.282 5.123 -0.506 1.00 98.81 86 LEU A C 1
ATOM 617 O O . LEU A 1 86 ? -7.637 5.128 -1.558 1.00 98.81 86 LEU A O 1
ATOM 621 N N . ALA A 1 87 ? -8.952 6.206 -0.101 1.00 98.69 87 ALA A N 1
ATOM 622 C CA . ALA A 1 87 ? -8.935 7.462 -0.846 1.00 98.69 87 ALA A CA 1
ATOM 623 C C . ALA A 1 87 ? -7.523 8.075 -0.920 1.00 98.69 87 ALA A C 1
ATOM 625 O O . ALA A 1 87 ? -7.111 8.563 -1.978 1.00 98.69 87 ALA A O 1
ATOM 626 N N . LYS A 1 88 ? -6.753 8.024 0.175 1.00 98.69 88 LYS A N 1
ATOM 627 C CA . LYS A 1 88 ? -5.362 8.502 0.222 1.00 98.69 88 LYS A CA 1
ATOM 628 C C . LYS A 1 88 ? -4.417 7.626 -0.597 1.00 98.69 88 LYS A C 1
ATOM 630 O O . LYS A 1 88 ? -3.565 8.168 -1.299 1.00 98.69 88 LYS A O 1
ATOM 635 N N . GLU A 1 89 ? -4.571 6.308 -0.554 1.00 98.50 89 GLU A N 1
ATOM 636 C CA . GLU A 1 89 ? -3.795 5.363 -1.363 1.00 98.50 89 GLU A CA 1
ATOM 637 C C . GLU A 1 89 ? -4.015 5.613 -2.854 1.00 98.50 89 GLU A C 1
ATOM 639 O O . GLU A 1 89 ? -3.050 5.760 -3.608 1.00 98.50 89 GLU A O 1
ATOM 644 N N . LYS A 1 90 ? -5.279 5.781 -3.266 1.00 98.38 90 LYS A N 1
ATOM 645 C CA . LYS A 1 90 ? -5.631 6.170 -4.635 1.00 98.38 90 LYS A CA 1
ATOM 646 C C . LYS A 1 90 ? -4.987 7.500 -5.027 1.00 98.38 90 LYS A C 1
ATOM 648 O O . LYS A 1 90 ? -4.355 7.588 -6.078 1.00 98.38 90 LYS A O 1
ATOM 653 N N . HIS A 1 91 ? -5.104 8.524 -4.181 1.00 98.50 91 HIS A N 1
ATOM 654 C CA . HIS A 1 91 ? -4.511 9.834 -4.453 1.00 98.50 91 HIS A CA 1
ATOM 655 C C . HIS A 1 91 ? -2.980 9.762 -4.581 1.00 98.50 91 HIS A C 1
ATOM 657 O O . HIS A 1 91 ? -2.405 10.337 -5.504 1.00 98.50 91 HIS A O 1
ATOM 663 N N . SER A 1 92 ? -2.318 9.008 -3.702 1.00 97.88 92 SER A N 1
ATOM 664 C CA . SER A 1 92 ? -0.874 8.763 -3.763 1.00 97.88 92 SER A CA 1
ATOM 665 C C . SER A 1 92 ? -0.474 8.059 -5.063 1.00 97.88 92 SER A C 1
ATOM 667 O O . SER A 1 92 ? 0.465 8.489 -5.736 1.00 97.88 92 SER A O 1
ATOM 669 N N . ALA A 1 93 ? -1.215 7.027 -5.477 1.00 96.56 93 ALA A N 1
ATOM 670 C CA . ALA A 1 93 ? -0.986 6.337 -6.744 1.00 96.56 93 ALA A CA 1
ATOM 671 C C . ALA A 1 93 ? -1.151 7.275 -7.956 1.00 96.56 93 ALA A C 1
ATOM 673 O O . ALA A 1 93 ? -0.332 7.251 -8.879 1.00 96.56 93 ALA A O 1
ATOM 674 N N . ASP A 1 94 ? -2.163 8.146 -7.937 1.00 97.06 94 ASP A N 1
ATOM 675 C CA . ASP A 1 94 ? -2.377 9.149 -8.982 1.00 97.06 94 ASP A CA 1
ATOM 676 C C . ASP A 1 94 ? -1.234 10.177 -9.043 1.00 97.06 94 ASP A C 1
ATOM 678 O O . ASP A 1 94 ? -0.784 10.529 -10.138 1.00 97.06 94 ASP A O 1
ATOM 682 N N . LEU A 1 95 ? -0.719 10.630 -7.894 1.00 97.31 95 LEU A N 1
ATOM 683 C CA . LEU A 1 95 ? 0.454 11.509 -7.829 1.00 97.31 95 LEU A CA 1
ATOM 684 C C . LEU A 1 95 ? 1.716 10.816 -8.360 1.00 97.31 95 LEU A C 1
ATOM 686 O O . LEU A 1 95 ? 2.411 11.395 -9.195 1.00 97.31 95 LEU A O 1
ATOM 690 N N . LYS A 1 96 ? 1.982 9.563 -7.964 1.00 96.19 96 LYS A N 1
ATOM 691 C CA . LYS A 1 96 ? 3.103 8.766 -8.498 1.00 96.19 96 LYS A CA 1
ATOM 692 C C . LYS A 1 96 ? 3.026 8.637 -10.017 1.00 96.19 96 LYS A C 1
ATOM 694 O O . LYS A 1 96 ? 4.027 8.844 -10.697 1.00 96.19 96 LYS A O 1
ATOM 699 N N . ARG A 1 97 ? 1.834 8.372 -10.567 1.00 95.19 97 ARG A N 1
ATOM 700 C CA . ARG A 1 97 ? 1.615 8.314 -12.022 1.00 95.19 97 ARG A CA 1
ATOM 701 C C . ARG A 1 97 ? 1.937 9.647 -12.699 1.00 95.19 97 ARG A C 1
ATOM 703 O O . ARG A 1 97 ? 2.616 9.641 -13.720 1.00 95.19 97 ARG A O 1
ATOM 710 N N . L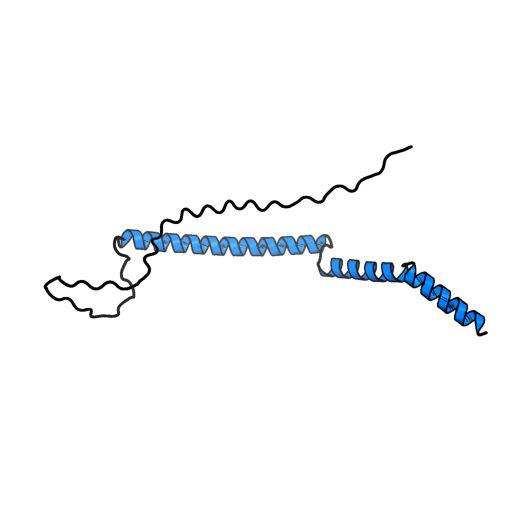YS A 1 98 ? 1.491 10.777 -12.134 1.00 94.75 98 LYS A N 1
ATOM 711 C CA . LYS A 1 98 ? 1.799 12.124 -12.660 1.00 94.75 98 LYS A CA 1
ATOM 712 C C . LYS A 1 98 ? 3.296 12.443 -12.630 1.00 94.75 98 LYS A C 1
ATOM 714 O O . LYS A 1 98 ? 3.778 13.116 -13.532 1.00 94.75 98 LYS A O 1
ATOM 719 N N . LEU A 1 99 ? 4.017 11.944 -11.628 1.00 94.88 99 LEU A N 1
ATOM 720 C CA . LEU A 1 99 ? 5.471 12.086 -11.511 1.00 94.88 99 LEU A CA 1
ATOM 721 C C . LEU A 1 99 ? 6.263 11.059 -12.341 1.00 94.88 99 LEU A C 1
ATOM 723 O O . LEU A 1 99 ? 7.488 11.101 -12.346 1.00 94.88 99 LEU A O 1
ATOM 727 N N . GLY A 1 100 ? 5.602 10.119 -13.024 1.00 92.38 100 GLY A N 1
ATOM 728 C CA . GLY A 1 100 ? 6.278 9.052 -13.768 1.00 92.38 100 GLY A CA 1
ATOM 729 C C . GLY A 1 100 ? 6.873 7.941 -12.891 1.00 92.38 10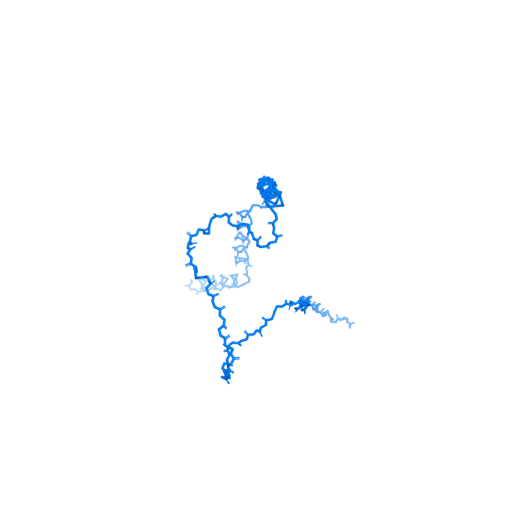0 GLY A C 1
ATOM 730 O O . GLY A 1 100 ? 7.552 7.060 -13.409 1.00 92.38 100 GLY A O 1
ATOM 731 N N . LEU A 1 101 ? 6.574 7.916 -11.591 1.00 92.69 101 LEU A N 1
ATOM 732 C CA . LEU A 1 101 ? 6.972 6.871 -10.633 1.00 92.69 101 LEU A CA 1
ATOM 733 C C . LEU A 1 101 ? 5.978 5.698 -10.642 1.00 92.69 101 LEU A C 1
ATOM 735 O O . LEU A 1 101 ? 5.549 5.189 -9.607 1.00 92.69 101 LEU A O 1
ATOM 739 N N . SER A 1 102 ? 5.494 5.344 -11.831 1.00 90.38 102 SER A N 1
ATOM 740 C CA . SER A 1 102 ? 4.606 4.199 -11.994 1.00 90.38 102 SER A CA 1
ATOM 741 C C . SER A 1 102 ? 5.449 2.920 -12.068 1.00 90.38 102 SER A C 1
ATOM 743 O O . SER A 1 102 ? 6.465 2.938 -12.766 1.00 90.38 102 SER A O 1
ATOM 745 N N . PRO A 1 103 ? 5.016 1.796 -11.461 1.00 88.00 103 PRO A N 1
ATOM 746 C CA . PRO A 1 103 ? 5.750 0.527 -11.513 1.00 88.00 103 PRO A CA 1
ATOM 747 C C . PRO A 1 103 ? 6.144 0.093 -12.933 1.00 88.00 103 PRO A C 1
ATOM 749 O O . PRO A 1 103 ? 7.229 -0.438 -13.156 1.00 88.00 103 PRO A O 1
ATOM 752 N N . LEU A 1 104 ? 5.292 0.374 -13.926 1.00 90.62 104 LEU A N 1
ATOM 753 C CA . LEU A 1 104 ? 5.583 0.080 -15.330 1.00 90.62 104 LEU A CA 1
ATOM 754 C C . LEU A 1 104 ? 6.727 0.940 -15.890 1.00 90.62 104 LEU A C 1
ATOM 756 O O . LEU A 1 104 ? 7.524 0.463 -16.696 1.00 90.62 104 LEU A O 1
ATOM 760 N N . ASN A 1 105 ? 6.807 2.206 -15.480 1.00 89.88 105 ASN A N 1
ATOM 761 C CA . ASN A 1 105 ? 7.865 3.103 -15.927 1.00 89.88 105 ASN A CA 1
ATOM 762 C C . ASN A 1 105 ? 9.215 2.709 -15.310 1.00 89.88 105 ASN A C 1
ATOM 764 O O . ASN A 1 105 ? 10.211 2.660 -16.026 1.00 89.88 105 ASN A O 1
ATOM 768 N N . GLU A 1 106 ? 9.228 2.332 -14.029 1.00 90.81 106 GLU A N 1
ATOM 769 C CA . GLU A 1 106 ? 10.414 1.772 -13.368 1.00 90.81 106 GLU A CA 1
ATOM 770 C C . GLU A 1 106 ? 10.879 0.480 -14.053 1.00 90.81 106 GLU A C 1
ATOM 772 O O . GLU A 1 106 ? 12.061 0.338 -14.367 1.00 90.81 106 GLU A O 1
ATOM 777 N N . LEU A 1 107 ? 9.963 -0.442 -14.373 1.00 93.31 107 LEU A N 1
ATOM 778 C CA . LEU A 1 107 ? 10.297 -1.668 -15.103 1.00 93.31 107 LEU A CA 1
ATOM 779 C C . LEU A 1 107 ? 10.902 -1.367 -16.480 1.00 93.31 107 LEU A C 1
ATOM 781 O O . LEU A 1 107 ? 11.948 -1.914 -16.833 1.00 93.31 107 LEU A O 1
ATOM 785 N N . LYS A 1 108 ? 10.269 -0.476 -17.254 1.00 93.62 108 LYS A N 1
ATOM 786 C CA . LYS A 1 108 ? 10.759 -0.075 -18.578 1.00 93.62 108 LYS A CA 1
ATOM 787 C C . LYS A 1 108 ? 12.168 0.509 -18.490 1.00 93.62 108 LYS A C 1
ATOM 789 O O . LYS A 1 108 ? 13.016 0.172 -19.316 1.00 93.62 108 LYS A O 1
ATOM 794 N N . GLN A 1 109 ? 12.425 1.371 -17.509 1.00 94.19 109 GLN A N 1
ATOM 795 C CA . GLN A 1 109 ? 13.740 1.976 -17.306 1.00 94.19 109 GLN A CA 1
ATOM 796 C C . GLN A 1 109 ? 14.796 0.934 -16.928 1.00 94.19 109 GLN A C 1
ATOM 798 O O . GLN A 1 109 ? 15.857 0.910 -17.549 1.00 94.19 109 GLN A O 1
ATOM 803 N N . ASN A 1 110 ? 14.495 0.037 -15.984 1.00 94.69 110 ASN A N 1
ATOM 804 C CA . ASN A 1 110 ? 15.409 -1.035 -15.583 1.00 94.69 110 ASN A CA 1
ATOM 805 C C . ASN A 1 110 ? 15.750 -1.969 -16.751 1.00 94.69 110 ASN A C 1
ATOM 807 O O . ASN A 1 110 ? 16.918 -2.290 -16.952 1.00 94.69 110 ASN A O 1
ATOM 811 N N . LEU A 1 111 ? 14.758 -2.354 -17.561 1.00 95.69 111 LEU A N 1
ATOM 812 C CA . LEU A 1 111 ? 14.984 -3.196 -18.736 1.00 95.69 111 LEU A CA 1
ATOM 813 C C . LEU A 1 111 ? 15.811 -2.476 -19.808 1.00 95.69 111 LEU A C 1
ATOM 815 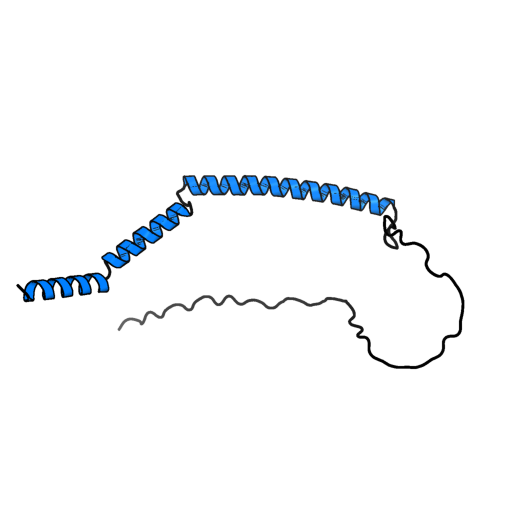O O . LEU A 1 111 ? 16.755 -3.048 -20.344 1.00 95.69 111 LEU A O 1
ATOM 819 N N . THR A 1 112 ? 15.478 -1.216 -20.102 1.00 94.12 112 THR A N 1
ATOM 820 C CA . THR A 1 112 ? 16.218 -0.400 -21.081 1.00 94.12 112 THR A CA 1
ATOM 821 C C . THR A 1 112 ? 17.681 -0.270 -20.677 1.00 94.12 112 THR A C 1
ATOM 823 O O . THR A 1 112 ? 18.569 -0.453 -21.505 1.00 94.12 112 THR A O 1
ATOM 826 N N . LYS A 1 113 ? 17.927 0.002 -19.393 1.00 95.50 113 LYS A N 1
ATOM 827 C CA . LYS A 1 113 ? 19.271 0.092 -18.839 1.00 95.50 113 LYS A CA 1
ATOM 828 C C . LYS A 1 113 ? 19.990 -1.254 -18.894 1.00 95.50 113 LYS A C 1
ATOM 830 O O . LYS A 1 113 ? 21.073 -1.313 -19.446 1.00 95.50 113 LYS A O 1
ATOM 835 N N . GLY A 1 114 ? 19.376 -2.335 -18.413 1.00 95.12 114 GLY A N 1
ATOM 836 C CA . GLY A 1 114 ? 19.991 -3.666 -18.437 1.00 95.12 114 GLY A CA 1
ATOM 837 C C . GLY A 1 114 ? 20.351 -4.128 -19.852 1.00 95.12 114 GLY A C 1
ATOM 838 O O . GLY A 1 114 ? 21.418 -4.696 -20.064 1.00 95.12 114 GLY A O 1
ATOM 839 N N . TRP A 1 115 ? 19.507 -3.824 -20.841 1.00 94.69 115 TRP A N 1
ATOM 840 C CA . TRP A 1 115 ? 19.816 -4.075 -22.248 1.00 94.69 115 TRP A CA 1
ATOM 841 C C . TRP A 1 115 ? 21.027 -3.266 -22.738 1.00 94.69 115 TRP A C 1
ATOM 843 O O . TRP A 1 115 ? 21.943 -3.823 -23.344 1.00 94.69 115 TRP A O 1
ATOM 853 N N . GLN A 1 116 ? 21.056 -1.960 -22.456 1.00 95.19 116 GLN A N 1
ATOM 854 C CA . GLN A 1 116 ? 22.179 -1.090 -22.820 1.00 95.19 116 GLN A CA 1
ATOM 855 C C . GLN A 1 116 ? 23.478 -1.505 -22.122 1.00 95.19 116 GLN A C 1
ATOM 857 O O . GLN A 1 116 ? 24.530 -1.542 -22.758 1.00 95.19 116 GLN A O 1
ATOM 862 N N . ASP A 1 117 ? 23.410 -1.859 -20.842 1.00 95.44 117 ASP A N 1
ATOM 863 C CA . ASP A 1 117 ? 24.550 -2.314 -20.047 1.00 95.44 117 ASP A CA 1
ATOM 864 C C . ASP A 1 117 ? 25.158 -3.583 -20.661 1.00 95.44 117 ASP A C 1
ATOM 866 O O . ASP A 1 117 ? 26.375 -3.690 -20.788 1.00 95.44 117 ASP A O 1
ATOM 870 N N . VAL A 1 118 ? 24.325 -4.522 -21.124 1.00 92.56 118 VAL A N 1
ATOM 871 C CA . VAL A 1 118 ? 24.798 -5.720 -21.832 1.00 92.56 118 VAL A CA 1
ATOM 872 C C . VAL A 1 118 ? 25.473 -5.353 -23.153 1.00 92.56 118 VAL A C 1
ATOM 874 O O . VAL A 1 118 ? 26.603 -5.785 -23.385 1.00 92.56 118 VAL A O 1
ATOM 877 N N . GLN A 1 119 ? 24.833 -4.530 -23.990 1.00 89.69 119 GLN A N 1
ATOM 878 C CA . GLN A 1 119 ? 25.364 -4.140 -25.303 1.00 89.69 119 GLN A CA 1
ATOM 879 C C . GLN A 1 119 ? 26.676 -3.341 -25.209 1.00 89.69 119 GLN A C 1
ATOM 881 O O . GLN A 1 119 ? 27.520 -3.415 -26.098 1.00 89.69 119 GLN A O 1
ATOM 886 N N . THR A 1 120 ? 26.858 -2.563 -24.145 1.00 90.94 120 THR A N 1
ATOM 887 C CA . THR A 1 120 ? 28.063 -1.747 -23.925 1.00 90.94 120 THR A CA 1
ATOM 888 C C . THR A 1 120 ? 29.114 -2.448 -23.066 1.00 90.94 120 THR A C 1
ATOM 890 O O . THR A 1 120 ? 30.203 -1.911 -22.861 1.00 90.94 120 THR A O 1
ATOM 893 N N . SER A 1 121 ? 28.819 -3.649 -22.564 1.00 94.19 121 SER A N 1
ATOM 894 C CA . SER A 1 121 ? 29.734 -4.370 -21.686 1.00 94.19 121 SER A CA 1
ATOM 895 C C . SER A 1 121 ? 31.019 -4.768 -22.413 1.00 94.19 121 SER A C 1
ATOM 897 O O . SER A 1 121 ? 31.001 -5.198 -23.567 1.00 94.19 121 SER A O 1
ATOM 899 N N . ASN A 1 122 ? 32.151 -4.706 -21.703 1.00 88.88 122 ASN A N 1
ATOM 900 C CA . ASN A 1 122 ? 33.443 -5.151 -22.236 1.00 88.88 122 ASN A CA 1
ATOM 901 C C . ASN A 1 122 ? 33.404 -6.609 -22.711 1.00 88.88 122 ASN A C 1
ATOM 903 O O . ASN A 1 122 ? 34.041 -6.936 -23.704 1.00 88.88 122 ASN A O 1
ATOM 907 N N . ALA A 1 123 ? 32.647 -7.475 -22.031 1.00 88.69 123 ALA A N 1
ATOM 908 C CA . ALA A 1 123 ? 32.479 -8.867 -22.435 1.00 88.69 123 ALA A CA 1
ATOM 909 C C . ALA A 1 123 ? 31.763 -8.981 -23.789 1.00 88.69 123 ALA A C 1
ATOM 911 O O . ALA A 1 123 ? 32.245 -9.696 -24.663 1.00 88.69 123 ALA A O 1
ATOM 912 N N . TYR A 1 124 ? 30.666 -8.240 -23.986 1.00 87.38 124 TYR A N 1
ATOM 913 C CA . TYR A 1 124 ? 29.958 -8.196 -25.266 1.00 87.38 124 TYR A CA 1
ATOM 914 C C . TYR A 1 124 ? 30.825 -7.592 -26.376 1.00 87.38 124 TYR A C 1
ATOM 916 O O . TYR A 1 124 ? 30.934 -8.182 -27.446 1.00 87.38 124 TYR A O 1
ATOM 924 N N . LEU A 1 125 ? 31.502 -6.468 -26.117 1.00 91.94 125 LEU A N 1
ATOM 925 C CA . LEU A 1 125 ? 32.393 -5.825 -27.090 1.00 91.94 125 LEU A CA 1
ATOM 926 C C . LEU A 1 125 ? 33.578 -6.719 -27.474 1.00 91.94 125 LEU A C 1
ATOM 928 O O . LEU A 1 125 ? 33.892 -6.843 -28.652 1.00 91.94 125 LEU A O 1
ATOM 932 N N . THR A 1 126 ? 34.208 -7.380 -26.500 1.00 89.56 126 THR A N 1
ATOM 933 C CA . THR A 1 126 ? 35.327 -8.304 -26.746 1.00 89.56 126 THR A CA 1
ATOM 934 C C . THR A 1 126 ? 34.860 -9.536 -27.515 1.00 89.56 126 THR A C 1
ATOM 936 O O . THR A 1 126 ? 35.528 -9.954 -28.459 1.00 89.56 126 THR A O 1
ATOM 939 N N . ALA A 1 127 ? 33.704 -10.105 -27.155 1.00 87.94 127 ALA A N 1
ATOM 940 C CA . ALA A 1 127 ? 33.118 -11.232 -27.875 1.00 87.94 127 ALA A CA 1
ATOM 941 C C . ALA A 1 127 ? 32.754 -10.850 -29.319 1.00 87.94 127 ALA A C 1
ATOM 943 O O . ALA A 1 127 ? 33.108 -11.580 -30.240 1.00 87.94 127 ALA A O 1
ATOM 944 N N . SER A 1 128 ? 32.123 -9.689 -29.524 1.00 86.31 128 SER A N 1
ATOM 945 C CA . SER A 1 128 ? 31.807 -9.158 -30.855 1.00 86.31 128 SER A CA 1
ATOM 946 C C . SER A 1 128 ? 33.072 -8.942 -31.685 1.00 86.31 128 SER A C 1
ATOM 948 O O . SER A 1 128 ? 33.147 -9.434 -32.803 1.00 86.31 128 SER A O 1
ATOM 950 N N . ALA A 1 129 ? 34.092 -8.281 -31.126 1.00 88.88 129 ALA A N 1
ATOM 951 C CA . ALA A 1 129 ? 35.353 -8.033 -31.822 1.00 88.88 129 ALA A CA 1
ATOM 952 C C . ALA A 1 129 ? 36.071 -9.339 -32.199 1.00 88.88 129 ALA A C 1
ATOM 954 O O . ALA A 1 129 ? 36.565 -9.474 -33.313 1.00 88.88 129 ALA A O 1
ATOM 955 N N . THR A 1 130 ? 36.072 -10.329 -31.300 1.00 89.94 130 THR A N 1
ATOM 956 C CA . THR A 1 130 ? 36.666 -11.647 -31.570 1.00 89.94 130 THR A CA 1
ATOM 957 C C . THR A 1 130 ? 35.930 -12.368 -32.703 1.00 89.94 130 THR A C 1
ATOM 959 O O . THR A 1 130 ? 36.575 -12.944 -33.575 1.00 89.94 130 THR A O 1
ATOM 962 N N . LEU A 1 131 ? 34.592 -12.325 -32.727 1.00 89.75 131 LEU A N 1
ATOM 963 C CA . LEU A 1 131 ? 33.797 -12.900 -33.819 1.00 89.75 131 LEU A CA 1
ATOM 964 C C . LEU A 1 131 ? 34.063 -12.195 -35.156 1.00 89.75 131 LEU A C 1
ATOM 966 O O . LEU A 1 131 ? 34.225 -12.870 -36.171 1.00 89.75 131 LEU A O 1
ATOM 970 N N . ASP A 1 132 ? 34.157 -10.864 -35.158 1.00 90.31 132 ASP A N 1
ATOM 971 C CA . ASP A 1 132 ? 34.456 -10.077 -36.360 1.00 90.31 132 ASP A CA 1
ATOM 972 C C . ASP A 1 132 ? 35.871 -10.338 -36.897 1.00 90.31 132 ASP A C 1
ATOM 974 O O . ASP A 1 132 ? 36.099 -10.259 -38.108 1.00 90.31 132 ASP A O 1
ATOM 978 N N . ASP A 1 133 ? 36.834 -10.605 -36.013 1.00 90.19 133 ASP A N 1
ATOM 979 C CA . ASP A 1 133 ? 38.205 -10.959 -36.382 1.00 90.19 133 ASP A CA 1
ATOM 980 C C . ASP A 1 133 ? 38.283 -12.385 -36.949 1.00 90.19 133 ASP A C 1
ATOM 982 O O . ASP A 1 133 ? 38.915 -12.588 -37.987 1.00 90.19 133 ASP A O 1
ATOM 986 N N . ILE A 1 134 ? 37.577 -13.353 -36.347 1.00 90.50 134 ILE A N 1
ATOM 987 C CA . ILE A 1 134 ? 37.455 -14.719 -36.887 1.00 90.50 134 ILE A CA 1
ATOM 988 C C . ILE A 1 134 ? 36.821 -14.675 -38.284 1.00 90.50 134 ILE A C 1
ATOM 990 O O . ILE A 1 134 ? 37.402 -15.196 -39.235 1.00 90.50 134 ILE A O 1
ATOM 994 N N . ALA A 1 135 ? 35.692 -13.978 -38.438 1.00 88.81 135 ALA A N 1
ATOM 995 C CA . ALA A 1 135 ? 34.976 -13.871 -39.709 1.00 88.81 135 ALA A CA 1
ATOM 996 C C . ALA A 1 135 ? 35.804 -13.212 -40.827 1.00 88.81 135 ALA A C 1
ATOM 998 O O . ALA A 1 135 ? 35.649 -13.560 -41.995 1.00 88.81 135 ALA A O 1
ATOM 999 N N . ARG A 1 136 ? 36.694 -12.267 -40.489 1.00 85.38 136 ARG A N 1
ATOM 1000 C CA . ARG A 1 136 ? 37.608 -11.633 -41.456 1.00 85.38 136 ARG A CA 1
ATOM 1001 C C . ARG A 1 136 ? 38.830 -12.480 -41.787 1.00 85.38 136 ARG A C 1
ATOM 1003 O O . ARG A 1 136 ? 39.415 -12.272 -42.841 1.00 85.38 136 ARG A O 1
ATOM 1010 N N . SER A 1 137 ? 39.227 -13.393 -40.905 1.00 83.75 137 SER A N 1
ATOM 1011 C CA . SER A 1 137 ? 40.357 -14.299 -41.142 1.00 83.75 137 SER A CA 1
ATOM 1012 C C . SER A 1 137 ? 40.013 -15.505 -42.028 1.00 83.75 137 SER A C 1
ATOM 1014 O O . SER A 1 137 ? 40.920 -16.135 -42.565 1.00 83.75 137 SER A O 1
ATOM 1016 N N . GLU A 1 138 ? 38.721 -15.816 -42.191 1.00 71.3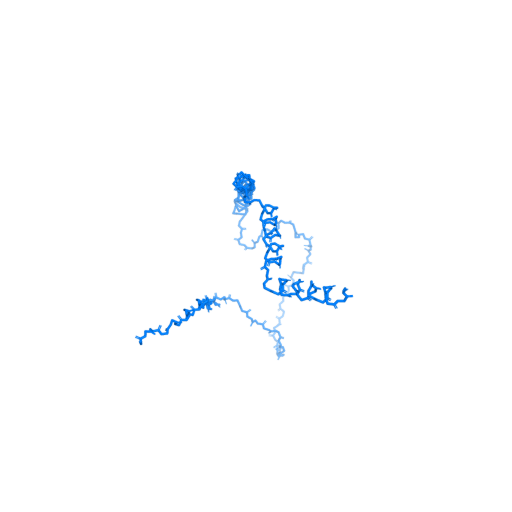8 138 GLU A N 1
ATOM 1017 C CA . GLU A 1 138 ? 38.215 -16.906 -43.043 1.00 71.38 138 GLU A CA 1
ATOM 1018 C C . GLU A 1 138 ? 37.857 -16.463 -44.482 1.00 71.38 138 GLU A C 1
ATOM 1020 O O . GLU A 1 138 ? 37.417 -17.292 -45.283 1.00 71.38 138 GLU A O 1
ATOM 1025 N N . ALA A 1 139 ? 38.056 -15.182 -44.822 1.00 55.94 139 ALA A N 1
ATOM 1026 C CA . ALA A 1 139 ? 37.862 -14.593 -46.155 1.00 55.94 139 ALA A CA 1
ATOM 1027 C C . ALA A 1 139 ? 39.204 -14.277 -46.835 1.00 55.94 139 ALA A C 1
ATOM 1029 O O . ALA A 1 139 ? 39.279 -14.437 -48.076 1.00 55.94 139 ALA A O 1
#

Sequence (139 aa):
MDVGQACPPAPTLSLDPDINLNSPNKGLGPAGGAGPLTDVPVEDGAMGVSSINTLPPGLTEEEAEEIRSELVKVEEEINTLRQVLLAKEKHSADLKRKLGLSPLNELKQNLTKGWQDVQTSNAYLTASATLDDIARSEA